Protein AF-A0A967ZJ78-F1 (afdb_monomer_lite)

pLDDT: mean 93.94, std 5.21, range [75.0, 98.75]

Secondary structure (DSSP, 8-state):
-HHHHHTT-S-SEEE-SSPBS-HHHHBBTTT--B--BHHHHHHHHHH--SEEEE---SSBS-SEEEETTEEEEESTTHHHHS-PPPP-

Foldseek 3Di:
DLVVLVVVAADQEAEDAFFAPDQQFQAQPVVRDGGHDVSVLVSCQVRVHQEYEYEPRQRGNDQWDDDPNYIYGHQHNCVVVVDGDDDD

Sequence (88 aa):
MRAKLAGLGPVDVLCTHVPPAVPQLSNDVIGGRAKESAAILDYVLDQQPAFHYFGDVHQPQATEWRVGPTHCRNVGYFRATRRPVRHG

Structure (mmCIF, N/CA/C/O backbone):
data_AF-A0A967ZJ78-F1
#
_entry.id   AF-A0A967ZJ78-F1
#
loop_
_atom_site.group_PDB
_atom_site.id
_atom_site.type_symbol
_atom_site.label_atom_id
_atom_site.label_alt_id
_atom_site.label_comp_id
_atom_site.label_asym_id
_atom_site.label_entity_id
_atom_site.label_seq_id
_atom_site.pdbx_PDB_ins_code
_atom_site.Cartn_x
_atom_site.Cartn_y
_atom_site.Cartn_z
_atom_site.occupancy
_atom_site.B_iso_or_equiv
_atom_site.auth_seq_id
_atom_site.auth_comp_id
_atom_site.auth_asym_id
_atom_site.auth_atom_id
_atom_site.pdbx_PDB_model_num
ATOM 1 N N . MET A 1 1 ? -11.168 3.878 -9.287 1.00 86.75 1 MET A N 1
ATOM 2 C CA . MET A 1 1 ? -10.479 3.641 -7.998 1.00 86.75 1 MET A CA 1
ATOM 3 C C . MET A 1 1 ? -11.126 4.434 -6.866 1.00 86.75 1 MET A C 1
ATOM 5 O O . MET A 1 1 ? -11.694 3.792 -5.998 1.00 86.75 1 MET A O 1
ATOM 9 N N . ARG A 1 2 ? -11.142 5.782 -6.907 1.00 90.69 2 ARG A N 1
ATOM 10 C CA . ARG A 1 2 ? -11.720 6.644 -5.845 1.00 90.69 2 ARG A CA 1
ATOM 11 C C . ARG A 1 2 ? -13.085 6.185 -5.316 1.00 90.69 2 ARG A C 1
ATOM 13 O O . ARG A 1 2 ? -13.201 5.941 -4.129 1.00 90.69 2 ARG A O 1
ATOM 20 N N . ALA A 1 3 ? -14.073 5.973 -6.190 1.00 91.50 3 ALA A N 1
ATOM 21 C CA . ALA A 1 3 ? -15.408 5.529 -5.767 1.00 91.50 3 ALA A CA 1
ATOM 22 C C . ALA A 1 3 ? -15.411 4.174 -5.029 1.00 91.50 3 ALA A C 1
ATOM 24 O O . ALA A 1 3 ? -16.171 3.991 -4.088 1.00 91.50 3 ALA A O 1
ATOM 25 N N . LYS A 1 4 ? -14.531 3.237 -5.419 1.00 93.19 4 LYS A N 1
ATOM 26 C CA . LYS A 1 4 ? -14.390 1.946 -4.727 1.00 93.19 4 LYS A CA 1
ATOM 27 C C . LYS A 1 4 ? -13.788 2.127 -3.332 1.00 93.19 4 LYS A C 1
ATOM 29 O O . LYS A 1 4 ? -14.284 1.522 -2.397 1.00 93.19 4 LYS A O 1
ATOM 34 N N . LEU A 1 5 ? -12.756 2.967 -3.207 1.00 95.44 5 LEU A N 1
ATOM 35 C CA . LEU A 1 5 ? -12.122 3.276 -1.920 1.00 95.44 5 LEU A CA 1
ATOM 36 C C . LEU A 1 5 ? -13.084 4.011 -0.980 1.00 95.44 5 LEU A C 1
ATOM 38 O O . LEU A 1 5 ? -13.171 3.662 0.188 1.00 95.44 5 LEU A O 1
ATOM 42 N N . ALA A 1 6 ? -13.859 4.966 -1.499 1.00 91.00 6 ALA A N 1
ATOM 43 C CA . ALA A 1 6 ? -14.869 5.677 -0.717 1.00 91.00 6 ALA A CA 1
ATOM 44 C C . ALA A 1 6 ? -15.922 4.725 -0.124 1.00 91.00 6 ALA A C 1
ATOM 46 O O . ALA A 1 6 ? -16.334 4.900 1.017 1.00 91.00 6 ALA A O 1
ATOM 47 N N . GLY A 1 7 ? -16.313 3.685 -0.869 1.00 94.81 7 GLY A N 1
ATOM 48 C CA . GLY A 1 7 ? -17.247 2.665 -0.387 1.00 94.81 7 GLY A CA 1
ATOM 49 C C . GLY A 1 7 ? -16.698 1.744 0.710 1.00 94.81 7 GLY A C 1
ATOM 50 O O . GLY A 1 7 ? -17.492 1.049 1.333 1.00 94.81 7 GLY A O 1
ATOM 51 N N . LEU A 1 8 ? -15.380 1.719 0.957 1.00 95.69 8 LEU A N 1
ATOM 52 C CA . LEU A 1 8 ? -14.790 0.921 2.041 1.00 95.69 8 LEU A CA 1
ATOM 53 C C . LEU A 1 8 ? -14.969 1.577 3.417 1.00 95.69 8 LEU A C 1
ATOM 55 O O . LEU A 1 8 ? -15.008 0.863 4.413 1.00 95.69 8 LEU A O 1
ATOM 59 N N . GLY A 1 9 ? -15.063 2.912 3.482 1.00 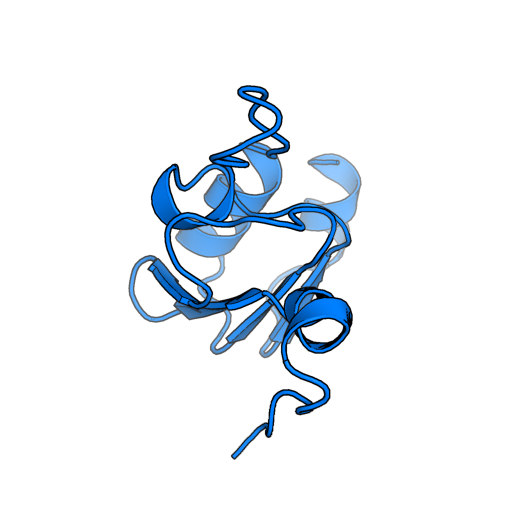93.62 9 GLY A N 1
ATOM 60 C CA . GLY A 1 9 ? -14.963 3.642 4.750 1.00 93.62 9 GLY A CA 1
ATOM 61 C C . GLY A 1 9 ? -13.604 3.426 5.441 1.00 93.62 9 GLY A C 1
ATOM 62 O O . GLY A 1 9 ? -12.655 3.013 4.773 1.00 93.62 9 GLY A O 1
ATOM 63 N N . PRO A 1 10 ? -13.480 3.715 6.748 1.00 96.75 10 PRO A N 1
ATOM 64 C CA . PRO A 1 10 ? -12.270 3.439 7.524 1.00 96.75 10 PRO A CA 1
ATOM 65 C C . PRO A 1 10 ? -12.021 1.932 7.686 1.00 96.75 10 PRO A C 1
ATOM 67 O O . PRO A 1 10 ? -12.956 1.169 7.926 1.00 96.75 10 PRO A O 1
ATOM 70 N N . VAL A 1 11 ? -10.758 1.507 7.606 1.00 98.31 11 VAL A N 1
ATOM 71 C CA . VAL A 1 11 ? -10.332 0.112 7.822 1.00 98.31 11 VAL A CA 1
ATOM 72 C C . VAL A 1 11 ? -9.035 0.065 8.626 1.00 98.31 11 VAL A C 1
ATOM 74 O O . VAL A 1 11 ? -8.232 0.992 8.556 1.00 98.31 11 VAL A O 1
ATOM 77 N N . ASP A 1 12 ? -8.773 -1.043 9.321 1.00 98.00 12 ASP A N 1
ATOM 78 C CA . ASP A 1 12 ? -7.489 -1.252 10.009 1.00 98.00 12 ASP A CA 1
ATOM 79 C C . ASP A 1 12 ? -6.355 -1.597 9.032 1.00 98.00 12 ASP A C 1
ATOM 81 O O . ASP A 1 12 ? -5.198 -1.205 9.219 1.00 98.00 12 ASP A O 1
ATOM 85 N N . VAL A 1 13 ? -6.690 -2.344 7.975 1.00 98.12 13 VAL A N 1
ATOM 86 C CA . VAL A 1 13 ? -5.750 -2.825 6.959 1.00 98.12 13 VAL A CA 1
ATOM 87 C C . VAL A 1 13 ? -6.326 -2.591 5.570 1.00 98.12 13 VAL A C 1
ATOM 89 O O . VAL A 1 13 ? -7.364 -3.144 5.209 1.00 98.12 13 VAL A O 1
ATOM 92 N N . LEU A 1 14 ? -5.615 -1.807 4.763 1.00 98.38 14 LEU A N 1
ATOM 93 C CA . LEU A 1 14 ? -5.907 -1.633 3.346 1.00 98.38 14 LEU A CA 1
ATOM 94 C C . LEU A 1 14 ? -5.064 -2.612 2.520 1.00 98.38 14 LEU A C 1
ATOM 96 O O . LEU A 1 14 ? -3.849 -2.677 2.682 1.00 98.38 14 LEU A O 1
ATOM 100 N N . CYS A 1 15 ? -5.684 -3.317 1.575 1.00 97.94 15 CYS A N 1
ATOM 101 C CA . CYS A 1 15 ? -4.986 -4.165 0.607 1.00 97.94 15 CYS A CA 1
ATOM 102 C C . CYS A 1 15 ? -5.315 -3.712 -0.817 1.00 97.94 15 CYS A C 1
ATOM 104 O O . CYS A 1 15 ? -6.481 -3.685 -1.212 1.00 97.94 15 CYS A O 1
ATOM 106 N N . THR A 1 16 ? -4.299 -3.383 -1.613 1.00 97.81 16 THR A N 1
ATOM 107 C CA . THR A 1 16 ? -4.466 -2.972 -3.016 1.00 97.81 16 THR A CA 1
ATOM 108 C C . THR A 1 16 ? -3.500 -3.721 -3.920 1.00 97.81 16 THR A C 1
ATOM 110 O O . THR A 1 16 ? -2.492 -4.250 -3.476 1.00 97.81 16 THR A O 1
ATOM 113 N N . HIS A 1 17 ? -3.791 -3.788 -5.219 1.00 95.94 17 HIS A N 1
ATOM 114 C CA . HIS A 1 17 ? -2.823 -4.361 -6.155 1.00 95.94 17 HIS A CA 1
ATOM 115 C C . HIS A 1 17 ? -1.649 -3.402 -6.406 1.00 95.94 17 HIS A C 1
ATOM 117 O O . HIS A 1 17 ? -0.497 -3.798 -6.274 1.00 95.94 17 HIS A O 1
ATOM 123 N N . VAL A 1 18 ? -1.951 -2.139 -6.717 1.00 96.06 18 VAL A N 1
ATOM 124 C CA . VAL A 1 18 ? -0.966 -1.082 -7.015 1.00 96.06 18 VAL A CA 1
ATOM 125 C C . VAL A 1 18 ? -0.559 -0.316 -5.741 1.00 96.06 18 VAL A C 1
ATOM 127 O O . VAL A 1 18 ? -1.364 -0.268 -4.802 1.00 96.06 18 VAL A O 1
ATOM 130 N N . PRO A 1 19 ? 0.639 0.295 -5.687 1.00 97.12 19 PRO A N 1
ATOM 131 C CA . PRO A 1 19 ? 1.110 1.076 -4.538 1.00 97.12 19 PRO A CA 1
ATOM 132 C C . PRO A 1 19 ? 0.392 2.430 -4.399 1.00 97.12 19 PRO A C 1
ATOM 134 O O . PRO A 1 19 ? -0.241 2.912 -5.353 1.00 97.12 19 PRO A O 1
ATOM 137 N N . PRO A 1 20 ? 0.520 3.088 -3.227 1.00 98.06 20 PRO A N 1
ATOM 138 C CA . PRO A 1 20 ? 0.184 4.503 -3.121 1.00 98.06 20 PRO A CA 1
ATOM 139 C C . PRO A 1 20 ? 1.164 5.321 -3.982 1.00 98.06 20 PRO A C 1
ATOM 141 O O . PRO A 1 20 ? 2.258 4.848 -4.293 1.00 98.06 20 PRO A O 1
ATOM 144 N N . ALA A 1 21 ? 0.794 6.547 -4.362 1.00 97.44 21 ALA A N 1
ATOM 145 C CA . ALA A 1 21 ? 1.666 7.480 -5.092 1.00 97.44 21 ALA A CA 1
ATOM 146 C C . ALA A 1 21 ? 2.809 8.034 -4.217 1.00 97.44 21 ALA A C 1
ATOM 148 O O . ALA A 1 21 ? 2.897 9.223 -3.933 1.00 97.44 21 ALA A O 1
ATOM 149 N N . VAL A 1 22 ? 3.670 7.132 -3.753 1.00 97.19 22 VAL A N 1
ATOM 150 C CA . VAL A 1 22 ? 4.849 7.387 -2.929 1.00 97.19 22 VAL A CA 1
ATOM 151 C C . VAL A 1 22 ? 6.054 6.920 -3.743 1.00 97.19 22 VAL A C 1
ATOM 153 O O . VAL A 1 22 ? 6.188 5.710 -3.926 1.00 97.19 22 VAL A O 1
ATOM 156 N N . PRO A 1 23 ? 6.935 7.817 -4.224 1.00 94.69 23 PRO A N 1
ATOM 157 C CA . PRO A 1 23 ? 8.002 7.469 -5.170 1.00 94.69 23 PRO A CA 1
ATOM 158 C C . PRO A 1 23 ? 8.898 6.310 -4.724 1.00 94.69 23 PRO A C 1
ATOM 160 O O . PRO A 1 23 ? 9.264 5.458 -5.531 1.00 94.69 23 PRO A O 1
ATOM 163 N N . GLN A 1 24 ? 9.183 6.230 -3.422 1.00 95.56 24 GLN A N 1
ATOM 164 C CA . GLN A 1 24 ? 9.975 5.159 -2.817 1.00 95.56 24 GLN A CA 1
ATOM 165 C C . GLN A 1 24 ? 9.328 3.778 -3.012 1.00 95.56 24 GLN A C 1
ATOM 167 O O . GLN A 1 24 ? 10.023 2.768 -3.092 1.00 95.56 24 GLN A O 1
ATOM 172 N N . LEU A 1 25 ? 7.998 3.733 -3.096 1.00 96.62 25 LEU A N 1
ATOM 173 C CA . LEU A 1 25 ? 7.209 2.515 -3.242 1.00 96.62 25 LEU A CA 1
ATOM 174 C C . LEU A 1 25 ? 6.755 2.265 -4.685 1.00 96.62 25 LEU A C 1
ATOM 176 O O . LEU A 1 25 ? 6.590 1.106 -5.060 1.00 96.62 25 LEU A O 1
ATOM 180 N N . SER A 1 26 ? 6.526 3.323 -5.474 1.00 95.62 26 SER A N 1
ATOM 181 C CA . SER A 1 26 ? 5.926 3.243 -6.812 1.00 95.62 26 SER A CA 1
ATOM 182 C C . SER A 1 26 ? 6.915 3.162 -7.968 1.00 95.62 26 SER A C 1
ATOM 184 O O . SER A 1 26 ? 6.538 2.707 -9.055 1.00 95.62 26 SER A O 1
ATOM 186 N N . ASN A 1 27 ? 8.162 3.589 -7.762 1.00 92.56 27 ASN A N 1
ATOM 187 C CA . ASN A 1 27 ? 9.167 3.592 -8.812 1.00 92.56 27 ASN A CA 1
ATOM 188 C C . ASN A 1 27 ? 9.829 2.215 -8.959 1.00 92.56 27 ASN A C 1
ATOM 190 O O . ASN A 1 27 ? 10.516 1.746 -8.047 1.00 92.56 27 ASN A O 1
ATOM 194 N N . ASP A 1 28 ? 9.654 1.594 -10.128 1.00 90.81 28 ASP A N 1
ATOM 195 C CA . ASP A 1 28 ? 10.426 0.421 -10.530 1.00 90.81 28 ASP A CA 1
ATOM 196 C C . ASP A 1 28 ? 11.783 0.877 -11.086 1.00 90.81 28 ASP A C 1
ATOM 198 O O . ASP A 1 28 ? 11.860 1.441 -12.180 1.00 90.81 28 ASP A O 1
ATOM 202 N N . VAL A 1 29 ? 12.861 0.644 -10.333 1.00 90.56 29 VAL A N 1
ATOM 203 C CA . VAL A 1 29 ? 14.200 1.183 -10.642 1.00 90.56 29 VAL A CA 1
ATOM 204 C C . VAL A 1 29 ? 14.840 0.583 -11.892 1.00 90.56 29 VAL A C 1
ATOM 206 O O . VAL A 1 29 ? 15.840 1.111 -12.369 1.00 90.56 29 VAL A O 1
ATOM 209 N N . ILE A 1 30 ? 14.281 -0.506 -12.425 1.00 89.56 30 ILE A N 1
ATOM 210 C CA . ILE A 1 30 ? 14.744 -1.131 -13.668 1.00 89.56 30 ILE A CA 1
ATOM 211 C C . ILE A 1 30 ? 13.804 -0.784 -14.824 1.00 89.56 30 ILE A C 1
ATOM 213 O O . ILE A 1 30 ? 14.261 -0.462 -15.917 1.00 89.56 30 ILE A O 1
ATOM 217 N N . GLY A 1 31 ? 12.490 -0.842 -14.593 1.00 82.88 31 GLY A N 1
ATOM 218 C CA . GLY A 1 31 ? 11.475 -0.559 -15.608 1.00 82.88 31 GLY A CA 1
ATOM 219 C C . GLY A 1 31 ? 11.268 0.929 -15.901 1.00 82.88 31 GLY A C 1
ATOM 220 O O . GLY A 1 31 ? 10.668 1.260 -16.922 1.00 82.88 31 GLY A O 1
ATOM 221 N N . GLY A 1 32 ? 11.713 1.825 -15.012 1.00 77.44 32 GLY A N 1
ATOM 222 C CA . GLY A 1 32 ? 11.656 3.284 -15.172 1.00 77.44 32 GLY A CA 1
ATOM 223 C C . GLY A 1 32 ? 10.245 3.888 -15.197 1.00 77.44 32 GLY A C 1
ATOM 224 O O . GLY A 1 32 ? 10.094 5.092 -15.392 1.00 77.44 32 GLY A O 1
ATOM 225 N N . ARG A 1 33 ? 9.198 3.073 -15.020 1.00 78.38 33 ARG A N 1
ATOM 226 C CA . ARG A 1 33 ? 7.796 3.499 -15.040 1.00 78.38 33 ARG A CA 1
ATOM 227 C C . ARG A 1 33 ? 7.209 3.419 -13.639 1.00 78.38 33 ARG A C 1
ATOM 229 O O . ARG A 1 33 ? 7.183 2.344 -13.043 1.00 78.38 33 ARG A O 1
ATOM 236 N N . ALA A 1 34 ? 6.649 4.530 -13.171 1.00 81.50 34 ALA A N 1
ATOM 237 C CA . ALA A 1 34 ? 5.838 4.536 -11.965 1.00 81.50 34 ALA A CA 1
ATOM 238 C C . ALA A 1 34 ? 4.531 3.766 -12.203 1.00 81.50 34 ALA A C 1
ATOM 240 O O . ALA A 1 34 ? 3.809 4.004 -13.180 1.00 81.50 34 ALA A O 1
ATOM 241 N N . LYS A 1 35 ? 4.223 2.840 -11.300 1.00 85.38 35 LYS A N 1
ATOM 242 C CA . LYS A 1 35 ? 2.901 2.222 -11.200 1.00 85.38 35 LYS A CA 1
ATOM 243 C C . LYS A 1 35 ? 2.313 2.724 -9.902 1.00 85.38 35 LYS A C 1
ATOM 245 O O . LYS A 1 35 ? 2.804 2.334 -8.861 1.00 85.38 35 LYS A O 1
ATOM 250 N N . GLU A 1 36 ? 1.337 3.621 -9.938 1.00 94.81 36 GLU A N 1
ATOM 251 C CA . GLU A 1 36 ? 0.850 4.279 -8.722 1.00 94.81 36 GLU A CA 1
ATOM 252 C C . GLU A 1 36 ? -0.611 4.689 -8.795 1.00 94.81 36 GLU A C 1
ATOM 254 O O . GLU A 1 36 ? -1.217 4.769 -9.865 1.00 94.81 36 GLU A O 1
ATOM 259 N N . SER A 1 37 ? -1.181 4.977 -7.625 1.00 97.31 37 SER A N 1
ATOM 260 C CA . SER A 1 37 ? -2.500 5.581 -7.524 1.00 97.31 37 SER A CA 1
ATOM 261 C C . SER A 1 37 ? -2.523 6.714 -6.506 1.00 97.31 37 SER A C 1
ATOM 263 O O . SER A 1 37 ? -2.457 6.480 -5.299 1.00 97.31 37 SER A O 1
ATOM 265 N N . ALA A 1 38 ? -2.731 7.938 -6.995 1.00 97.75 38 ALA A N 1
ATOM 266 C CA . ALA A 1 38 ? -3.008 9.096 -6.144 1.00 97.75 38 ALA A CA 1
ATOM 267 C C . ALA A 1 38 ? -4.253 8.868 -5.271 1.00 97.75 38 ALA A C 1
ATOM 269 O O . ALA A 1 38 ? -4.257 9.192 -4.097 1.00 97.75 38 ALA A O 1
ATOM 270 N N . ALA A 1 39 ? -5.278 8.193 -5.805 1.00 98.12 39 ALA A N 1
ATOM 271 C CA . ALA A 1 39 ? -6.487 7.868 -5.050 1.00 98.12 39 ALA A CA 1
ATOM 272 C C . ALA A 1 39 ? -6.223 6.986 -3.817 1.00 98.12 39 ALA A C 1
ATOM 274 O O . ALA A 1 39 ? -6.943 7.104 -2.832 1.00 98.12 39 ALA A O 1
ATOM 275 N N . ILE A 1 40 ? -5.231 6.090 -3.885 1.00 98.44 40 ILE A N 1
ATOM 276 C CA . ILE A 1 40 ? -4.838 5.259 -2.741 1.00 98.44 40 ILE A CA 1
ATOM 277 C C . ILE A 1 40 ? -4.046 6.090 -1.734 1.00 98.44 40 ILE A C 1
ATOM 279 O O . ILE A 1 40 ? -4.294 5.958 -0.542 1.00 98.44 40 ILE A O 1
ATOM 283 N N . LEU A 1 41 ? -3.138 6.958 -2.198 1.00 98.62 41 LEU A N 1
ATOM 284 C CA . LEU A 1 41 ? -2.425 7.874 -1.307 1.00 98.62 41 LEU A CA 1
ATOM 285 C C . LEU A 1 41 ? -3.403 8.778 -0.544 1.00 98.62 41 LEU A C 1
ATOM 287 O O . LEU A 1 41 ? -3.304 8.863 0.673 1.00 98.62 41 LEU A O 1
ATOM 291 N N . ASP A 1 42 ? -4.373 9.373 -1.240 1.00 98.31 42 ASP A N 1
ATOM 292 C CA . ASP A 1 42 ? -5.39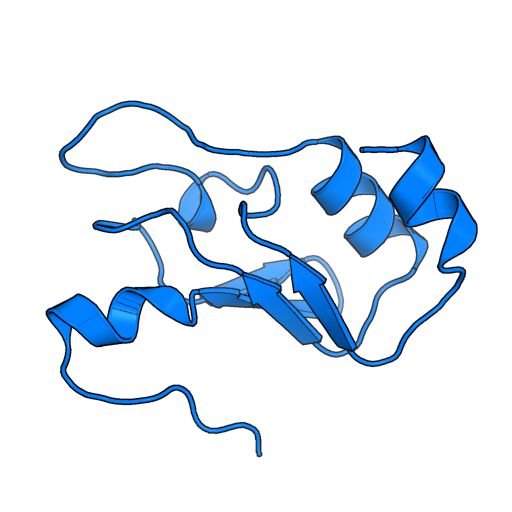1 10.228 -0.623 1.00 98.31 42 ASP A CA 1
ATOM 293 C C . ASP A 1 42 ? -6.194 9.457 0.434 1.00 98.31 42 ASP A C 1
ATOM 295 O O . ASP A 1 42 ? -6.318 9.906 1.565 1.00 98.31 42 ASP A O 1
ATOM 299 N N . TYR A 1 43 ? -6.659 8.242 0.115 1.00 98.50 43 TYR A N 1
ATOM 300 C CA . TYR A 1 43 ? -7.363 7.403 1.091 1.00 98.50 43 TYR A CA 1
ATOM 301 C C . TYR A 1 43 ? -6.495 7.079 2.318 1.00 98.50 43 TYR A C 1
ATOM 303 O O . TYR A 1 43 ? -6.994 7.105 3.438 1.00 98.50 43 TYR A O 1
ATOM 311 N N . VAL A 1 44 ? -5.207 6.771 2.128 1.00 98.50 44 VAL A N 1
ATOM 312 C CA . VAL A 1 44 ? -4.283 6.480 3.237 1.00 98.50 44 VAL A CA 1
ATOM 313 C C . VAL A 1 44 ? -4.056 7.718 4.107 1.00 98.50 44 VAL A C 1
ATOM 315 O O . VAL A 1 44 ? -4.041 7.595 5.327 1.00 98.50 44 VAL A O 1
ATOM 318 N N . LEU A 1 45 ? -3.920 8.901 3.504 1.00 98.38 45 LEU A N 1
ATOM 319 C CA . LEU A 1 45 ? -3.782 10.163 4.235 1.00 98.38 45 LEU A CA 1
ATOM 320 C C . LEU A 1 45 ? -5.053 10.520 5.017 1.00 98.38 45 LEU A C 1
ATOM 322 O O . LEU A 1 45 ? -4.950 10.974 6.155 1.00 98.38 45 LEU A O 1
ATOM 326 N N . ASP A 1 46 ? -6.228 10.276 4.437 1.00 97.56 46 ASP A N 1
ATOM 327 C CA . ASP A 1 46 ? -7.513 10.626 5.045 1.00 97.56 46 ASP A CA 1
ATOM 328 C C . ASP A 1 46 ? -7.933 9.629 6.136 1.00 97.56 46 ASP A C 1
ATOM 330 O O . ASP A 1 46 ? -8.324 10.023 7.234 1.00 97.56 46 ASP A O 1
ATOM 334 N N . GLN A 1 47 ? -7.879 8.328 5.833 1.00 98.19 47 GLN A N 1
ATOM 335 C CA . GLN A 1 47 ? -8.421 7.264 6.689 1.00 98.19 47 GLN A CA 1
ATOM 336 C C . GLN A 1 47 ? -7.376 6.634 7.613 1.00 98.19 47 GLN A C 1
ATOM 338 O O . GLN A 1 47 ? -7.751 5.989 8.586 1.00 98.19 47 GLN A O 1
ATOM 343 N N . GLN A 1 48 ? -6.084 6.819 7.323 1.00 98.31 48 GLN A N 1
ATOM 344 C CA . GLN A 1 48 ? -4.962 6.418 8.180 1.00 98.31 48 GLN A CA 1
ATOM 345 C C . GLN A 1 48 ? -5.054 4.974 8.723 1.00 98.31 48 GLN A C 1
ATOM 347 O O . GLN A 1 48 ? -4.926 4.771 9.934 1.00 98.31 48 GLN A O 1
ATOM 352 N N . PRO A 1 49 ? -5.242 3.947 7.862 1.00 98.44 49 PRO A N 1
ATOM 353 C CA . PRO A 1 49 ? -5.221 2.554 8.313 1.00 98.44 49 PRO A CA 1
ATOM 354 C C . PRO A 1 49 ? -3.882 2.233 8.991 1.00 98.44 49 PRO A C 1
ATOM 356 O O . PRO A 1 49 ? -2.851 2.806 8.636 1.00 98.44 49 PRO A O 1
ATOM 359 N N . ALA A 1 50 ? -3.839 1.287 9.928 1.00 98.38 50 ALA A N 1
ATOM 360 C CA . ALA A 1 50 ? -2.576 0.903 10.566 1.00 98.38 50 ALA A CA 1
ATOM 361 C C . ALA A 1 50 ? -1.581 0.326 9.540 1.00 98.38 50 ALA A C 1
ATOM 363 O O . ALA A 1 50 ? -0.388 0.648 9.565 1.00 98.38 50 ALA A O 1
ATOM 364 N N . PHE A 1 51 ? -2.086 -0.470 8.589 1.00 98.56 51 PHE A N 1
ATOM 365 C CA . PHE A 1 51 ? -1.285 -1.088 7.532 1.00 98.56 51 PHE A CA 1
ATOM 366 C C . PHE A 1 51 ? -1.888 -0.892 6.143 1.00 98.56 51 PHE A C 1
ATOM 368 O O . PHE A 1 51 ? -3.101 -0.963 5.946 1.00 98.56 51 PHE A O 1
ATOM 375 N N . HIS A 1 52 ? -1.012 -0.735 5.153 1.00 98.44 52 HIS A N 1
ATOM 376 C CA . HIS A 1 52 ? -1.356 -0.790 3.737 1.00 98.44 52 HIS A CA 1
ATOM 377 C C . HIS A 1 52 ? -0.460 -1.801 3.017 1.00 98.44 52 HIS A C 1
ATOM 379 O O . HIS A 1 52 ? 0.746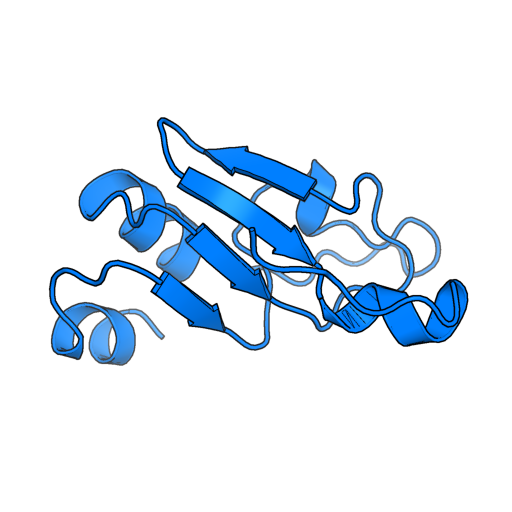 -1.602 2.889 1.00 98.44 52 HIS A O 1
ATOM 385 N N . TYR A 1 53 ? -1.045 -2.888 2.520 1.00 98.19 53 TYR A N 1
ATOM 386 C CA . TYR A 1 53 ? -0.344 -3.893 1.726 1.00 98.19 53 TYR A CA 1
ATOM 387 C C . TYR A 1 53 ? -0.615 -3.719 0.238 1.00 98.19 53 TYR A C 1
ATOM 389 O O . TYR A 1 53 ? -1.762 -3.570 -0.187 1.00 98.19 53 TYR A O 1
ATOM 397 N N . PHE A 1 54 ? 0.450 -3.775 -0.559 1.00 97.56 54 PHE A N 1
ATOM 398 C CA . PHE A 1 54 ? 0.363 -3.639 -2.011 1.00 97.56 54 PHE A CA 1
ATOM 399 C C . PHE A 1 54 ? 1.385 -4.504 -2.759 1.00 97.56 54 PHE A C 1
ATOM 401 O O . PHE A 1 54 ? 2.248 -5.134 -2.147 1.00 97.56 54 PHE A O 1
ATOM 408 N N . GLY A 1 55 ? 1.293 -4.545 -4.090 1.00 94.00 55 GLY A N 1
ATOM 409 C CA . GLY A 1 55 ? 2.231 -5.251 -4.963 1.00 94.00 55 GLY A CA 1
ATOM 410 C C . GLY A 1 55 ? 2.531 -4.493 -6.260 1.00 94.00 55 GLY A C 1
ATOM 411 O O . GLY A 1 55 ? 2.713 -3.278 -6.249 1.00 94.00 55 GLY A O 1
ATOM 412 N N . ASP A 1 56 ? 2.610 -5.231 -7.373 1.00 93.38 56 ASP A N 1
ATOM 413 C CA . ASP A 1 56 ? 2.802 -4.753 -8.761 1.00 93.38 56 ASP A CA 1
ATOM 414 C C . ASP A 1 56 ? 4.174 -4.114 -9.090 1.00 93.38 56 ASP A C 1
ATOM 416 O O . ASP A 1 56 ? 4.634 -4.169 -10.236 1.00 93.38 56 ASP A O 1
ATOM 420 N N . VAL A 1 57 ? 4.891 -3.578 -8.099 1.00 93.00 57 VAL A N 1
ATOM 421 C CA . VAL A 1 57 ? 6.268 -3.080 -8.260 1.00 93.00 57 VAL A CA 1
ATOM 422 C C . VAL A 1 57 ? 7.264 -4.194 -7.948 1.00 93.00 57 VAL A C 1
ATOM 424 O O . VAL A 1 57 ? 7.304 -4.706 -6.826 1.00 93.00 57 VAL A O 1
ATOM 427 N N . HIS A 1 58 ? 8.062 -4.589 -8.943 1.00 91.94 58 HIS A N 1
ATOM 428 C CA . HIS A 1 58 ? 8.955 -5.748 -8.842 1.00 91.94 58 HIS A CA 1
ATOM 429 C C . HIS A 1 58 ? 10.386 -5.382 -8.451 1.00 91.94 58 HIS A C 1
ATOM 431 O O . HIS A 1 58 ? 11.070 -6.222 -7.872 1.00 91.94 58 HIS A O 1
ATOM 437 N N . GLN A 1 59 ? 10.824 -4.157 -8.749 1.00 91.25 59 GLN A N 1
ATOM 438 C CA . GLN A 1 59 ? 12.133 -3.630 -8.356 1.00 91.25 59 GLN A CA 1
ATOM 439 C C . GLN A 1 59 ? 11.957 -2.269 -7.660 1.00 91.25 59 GLN A C 1
ATOM 441 O O . GLN A 1 59 ? 12.269 -1.235 -8.248 1.00 91.25 59 GLN A O 1
ATOM 446 N N . PRO A 1 60 ? 11.375 -2.227 -6.448 1.00 90.62 60 PRO A N 1
ATOM 447 C CA . PRO A 1 60 ? 11.083 -0.963 -5.782 1.00 90.62 60 PRO A CA 1
ATOM 448 C C . PRO A 1 60 ? 12.357 -0.294 -5.242 1.00 90.62 60 PRO A C 1
ATOM 450 O O . PRO A 1 60 ? 13.323 -0.975 -4.897 1.00 90.62 60 PRO A O 1
ATOM 453 N N . GLN A 1 61 ? 12.332 1.033 -5.079 1.00 92.94 61 GLN A N 1
ATOM 454 C CA . GLN A 1 61 ? 13.380 1.760 -4.343 1.00 92.94 61 GLN A CA 1
ATOM 455 C C . GLN A 1 61 ? 13.394 1.395 -2.850 1.00 92.94 61 GLN A C 1
ATOM 457 O O . GLN A 1 61 ? 14.457 1.276 -2.245 1.00 92.94 61 GLN A O 1
ATOM 462 N N . ALA A 1 62 ? 12.213 1.197 -2.262 1.00 95.06 62 ALA A N 1
ATOM 463 C CA . ALA A 1 62 ? 12.014 0.723 -0.902 1.00 95.06 62 ALA A CA 1
ATOM 464 C C . ALA A 1 62 ? 10.866 -0.293 -0.858 1.00 95.06 62 ALA A C 1
ATOM 466 O O . ALA A 1 62 ? 9.846 -0.150 -1.529 1.00 95.06 62 ALA A O 1
ATOM 467 N N . THR A 1 63 ? 11.011 -1.332 -0.039 1.00 94.44 63 THR A N 1
ATOM 468 C CA . THR A 1 63 ? 9.960 -2.353 0.125 1.00 94.44 63 THR A CA 1
ATOM 469 C C . THR A 1 63 ? 8.888 -1.941 1.130 1.00 94.44 63 THR A C 1
ATOM 471 O O . THR A 1 63 ? 7.801 -2.515 1.135 1.00 94.44 63 THR A O 1
ATOM 474 N N . GLU A 1 64 ? 9.160 -0.926 1.945 1.00 96.62 64 GLU A N 1
ATOM 475 C CA . GLU A 1 64 ? 8.224 -0.359 2.904 1.00 96.62 64 GLU A CA 1
ATOM 476 C C . GLU A 1 64 ? 8.488 1.129 3.136 1.00 96.62 64 GLU A C 1
ATOM 478 O O . GLU A 1 64 ? 9.603 1.615 2.942 1.00 96.62 64 GLU A O 1
ATOM 483 N N . TRP A 1 65 ? 7.436 1.854 3.512 1.00 98.31 65 TRP A N 1
ATOM 484 C CA . TRP A 1 65 ? 7.478 3.282 3.816 1.00 98.31 65 TRP A CA 1
ATOM 485 C C . TRP A 1 65 ? 6.334 3.655 4.758 1.00 98.31 65 TRP A C 1
ATOM 487 O O . TRP A 1 65 ? 5.314 2.965 4.806 1.00 98.31 65 TRP A O 1
ATOM 497 N N . ARG A 1 66 ? 6.471 4.767 5.483 1.00 98.25 66 ARG A N 1
ATOM 498 C CA . ARG A 1 66 ? 5.384 5.305 6.311 1.00 98.25 66 ARG A CA 1
ATOM 499 C C . ARG A 1 66 ? 4.727 6.502 5.641 1.00 98.25 66 ARG A C 1
ATOM 501 O O . ARG A 1 66 ? 5.414 7.409 5.178 1.00 98.25 66 ARG A O 1
ATOM 508 N N . VAL A 1 67 ? 3.400 6.508 5.630 1.00 98.50 67 VAL A N 1
ATOM 509 C CA . VAL A 1 67 ? 2.575 7.647 5.215 1.00 98.50 67 VAL A CA 1
ATOM 510 C C . VAL A 1 67 ? 1.746 8.049 6.426 1.00 98.50 67 VAL A C 1
ATOM 512 O O . VAL A 1 67 ? 0.821 7.340 6.811 1.00 98.50 67 VAL A O 1
ATOM 515 N N . GLY A 1 68 ? 2.140 9.135 7.094 1.00 97.31 68 GLY A N 1
ATOM 516 C CA . GLY A 1 68 ? 1.606 9.452 8.419 1.00 97.31 68 GLY A CA 1
ATOM 517 C C . GLY A 1 68 ? 1.812 8.274 9.393 1.00 97.31 68 GLY A C 1
ATOM 518 O O . GLY A 1 68 ? 2.937 7.767 9.504 1.00 97.31 68 GLY A O 1
ATOM 519 N N . PRO A 1 69 ? 0.764 7.805 10.096 1.00 97.62 69 PRO A N 1
ATOM 520 C CA . PRO A 1 69 ? 0.875 6.651 10.981 1.00 97.62 69 PRO A CA 1
ATOM 521 C C . PRO A 1 69 ? 0.917 5.314 10.227 1.00 97.62 69 PRO A C 1
ATOM 523 O O . PRO A 1 69 ? 1.453 4.356 10.787 1.00 97.62 69 PRO A O 1
ATOM 526 N N . THR A 1 70 ? 0.418 5.253 8.986 1.00 98.75 70 THR A N 1
ATOM 527 C CA . THR A 1 70 ? 0.237 4.025 8.201 1.00 98.75 70 THR A CA 1
ATOM 528 C C . THR A 1 70 ? 1.559 3.417 7.750 1.00 98.75 70 THR A C 1
ATOM 530 O O . THR A 1 70 ? 2.425 4.101 7.199 1.00 98.75 70 THR A O 1
ATOM 533 N N . HIS A 1 71 ? 1.696 2.102 7.930 1.00 98.38 71 HIS A N 1
ATOM 534 C CA . HIS A 1 71 ? 2.817 1.313 7.417 1.00 98.38 71 HIS A CA 1
ATOM 535 C C . HIS A 1 71 ? 2.464 0.719 6.052 1.00 98.38 71 HIS A C 1
ATOM 537 O O . HIS A 1 71 ? 1.709 -0.252 5.966 1.00 98.38 71 HIS A O 1
ATOM 543 N N . CYS A 1 72 ? 3.028 1.277 4.985 1.00 98.31 72 CYS A N 1
ATOM 544 C CA . CYS A 1 72 ? 2.840 0.798 3.619 1.00 98.31 72 CYS A CA 1
ATOM 545 C C . CYS A 1 72 ? 3.930 -0.222 3.267 1.00 98.31 72 CYS A C 1
ATOM 547 O O . CYS A 1 72 ? 5.114 0.103 3.347 1.00 98.31 72 CYS A O 1
ATOM 549 N N . ARG A 1 73 ? 3.567 -1.447 2.863 1.00 97.62 73 ARG A N 1
ATOM 550 C CA . ARG A 1 73 ? 4.521 -2.544 2.602 1.00 97.62 73 ARG A CA 1
ATOM 551 C C . ARG A 1 73 ? 4.219 -3.270 1.289 1.00 97.62 73 ARG A C 1
ATOM 553 O O . ARG A 1 73 ? 3.104 -3.749 1.070 1.00 97.62 73 ARG A O 1
ATOM 560 N N . ASN A 1 74 ? 5.237 -3.400 0.439 1.00 96.38 74 ASN A N 1
ATOM 561 C CA . ASN A 1 74 ? 5.183 -4.176 -0.794 1.00 96.38 74 ASN A CA 1
ATOM 562 C C . ASN A 1 74 ? 5.281 -5.671 -0.464 1.00 96.38 74 ASN A C 1
ATOM 564 O O . ASN A 1 74 ? 6.368 -6.209 -0.242 1.00 96.38 74 ASN A O 1
ATOM 568 N N . VAL A 1 75 ? 4.143 -6.360 -0.463 1.00 95.81 75 VAL A N 1
ATOM 569 C CA . VAL A 1 75 ? 4.083 -7.807 -0.217 1.00 95.81 75 VAL A CA 1
ATOM 570 C C . VAL A 1 75 ? 4.421 -8.627 -1.459 1.00 95.81 75 VAL A C 1
ATOM 572 O O . VAL A 1 75 ? 4.701 -9.812 -1.327 1.00 95.81 75 VAL A O 1
ATOM 575 N N . GLY A 1 76 ? 4.444 -8.018 -2.651 1.00 90.88 76 GLY A N 1
ATOM 576 C CA . GLY A 1 76 ? 4.777 -8.671 -3.922 1.00 90.88 76 GLY A CA 1
ATOM 577 C C . GLY A 1 76 ? 6.275 -8.923 -4.132 1.00 90.88 76 GLY A C 1
ATOM 578 O O . GLY A 1 76 ? 6.650 -9.813 -4.900 1.00 90.88 76 GLY A O 1
ATOM 579 N N . TYR A 1 77 ? 7.147 -8.213 -3.409 1.00 89.00 77 TYR A N 1
ATOM 580 C CA . TYR A 1 77 ? 8.603 -8.348 -3.549 1.00 89.00 77 TYR A CA 1
ATOM 581 C C . TYR A 1 77 ? 9.153 -9.713 -3.081 1.00 89.00 77 TYR A C 1
ATOM 583 O O . TYR A 1 77 ? 10.284 -10.079 -3.411 1.00 89.00 77 TYR A O 1
ATOM 591 N N . PHE A 1 78 ? 8.345 -10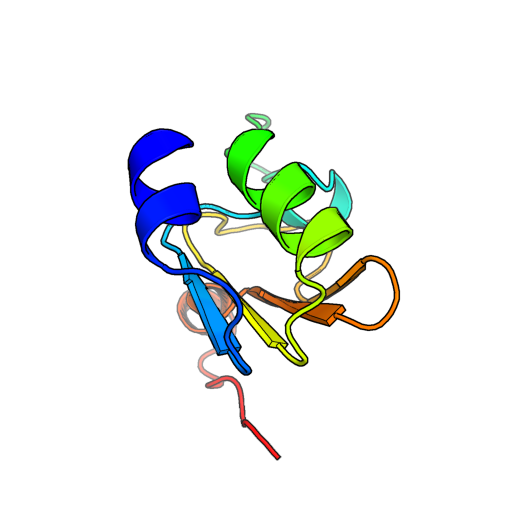.532 -2.393 1.00 86.75 78 PHE A N 1
ATOM 592 C CA . PHE A 1 78 ? 8.714 -11.906 -2.021 1.00 86.75 78 PHE A CA 1
ATOM 593 C C . PHE A 1 78 ? 9.152 -12.761 -3.221 1.00 86.75 78 PHE A C 1
ATOM 595 O O . PHE A 1 78 ? 9.942 -13.687 -3.053 1.00 86.75 78 PHE A O 1
ATOM 602 N N . ARG A 1 79 ? 8.687 -12.450 -4.441 1.00 84.75 79 ARG A N 1
ATOM 603 C CA . ARG A 1 79 ? 9.124 -13.127 -5.671 1.00 84.75 79 ARG A CA 1
ATOM 604 C C . ARG A 1 79 ? 10.639 -13.017 -5.885 1.00 84.75 79 ARG A C 1
ATOM 606 O O . ARG A 1 79 ? 11.242 -13.953 -6.399 1.00 84.75 79 ARG A O 1
ATOM 613 N N . ALA A 1 80 ? 11.244 -11.898 -5.485 1.00 87.75 80 ALA A N 1
ATOM 614 C CA . ALA A 1 80 ? 12.686 -11.679 -5.569 1.00 87.75 80 ALA A CA 1
ATOM 615 C C . ALA A 1 80 ? 13.429 -12.260 -4.355 1.00 87.75 80 ALA A C 1
ATOM 617 O O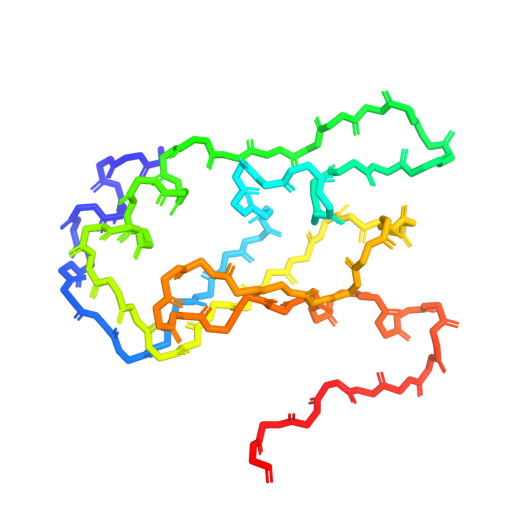 . ALA A 1 80 ? 14.490 -12.862 -4.502 1.00 87.75 80 ALA A O 1
ATOM 618 N N . THR A 1 81 ? 12.870 -12.115 -3.150 1.00 88.75 81 THR A N 1
ATOM 619 C CA . THR A 1 81 ? 13.569 -12.472 -1.900 1.00 88.75 81 THR A CA 1
ATOM 620 C C . THR A 1 81 ? 13.339 -13.911 -1.439 1.00 88.75 81 THR A C 1
ATOM 622 O O . THR A 1 81 ? 14.084 -14.404 -0.594 1.00 88.75 81 THR A O 1
ATOM 625 N N . ARG A 1 82 ? 12.295 -14.577 -1.950 1.00 91.81 82 ARG A N 1
ATOM 626 C CA . ARG A 1 82 ? 11.734 -15.842 -1.440 1.00 91.81 82 ARG A CA 1
ATOM 627 C C . ARG A 1 82 ? 11.361 -15.795 0.048 1.00 91.81 82 ARG A C 1
ATOM 629 O O . ARG A 1 82 ? 11.322 -16.826 0.715 1.00 91.81 82 ARG A O 1
ATOM 636 N N . ARG A 1 83 ? 11.084 -14.599 0.578 1.00 90.44 83 ARG A N 1
ATOM 637 C CA . ARG A 1 83 ? 10.702 -14.375 1.978 1.00 90.44 83 ARG A CA 1
ATOM 638 C C . ARG A 1 83 ? 9.334 -13.695 2.033 1.00 90.44 83 ARG A C 1
ATOM 640 O O . ARG A 1 83 ? 9.206 -12.602 1.481 1.00 90.44 83 ARG A O 1
ATOM 647 N N . PRO A 1 84 ? 8.324 -14.305 2.676 1.00 89.56 84 PRO A N 1
ATOM 648 C CA . PRO A 1 84 ? 7.028 -13.666 2.840 1.00 89.56 84 PRO A CA 1
ATOM 649 C C . PRO A 1 84 ? 7.130 -12.485 3.807 1.00 89.56 84 PRO A C 1
ATOM 651 O O . PRO A 1 84 ? 7.948 -12.481 4.732 1.00 89.56 84 PRO A O 1
ATOM 654 N N . VAL A 1 85 ? 6.250 -11.505 3.619 1.00 90.94 85 VAL A N 1
ATOM 655 C CA . VAL A 1 85 ? 6.026 -10.460 4.616 1.00 90.94 85 VAL A CA 1
ATOM 656 C C . VAL A 1 85 ? 5.332 -11.082 5.827 1.00 90.94 85 VAL A C 1
ATOM 658 O O . VAL A 1 85 ? 4.292 -11.723 5.690 1.00 90.94 85 VAL A O 1
ATOM 661 N N . ARG A 1 86 ? 5.914 -10.897 7.016 1.00 90.75 86 ARG A N 1
ATOM 662 C CA . ARG A 1 86 ? 5.275 -11.236 8.293 1.00 90.75 86 ARG A CA 1
ATOM 663 C C . ARG A 1 86 ? 4.485 -10.027 8.797 1.00 90.75 86 ARG A C 1
ATOM 665 O O . ARG A 1 86 ? 4.989 -8.901 8.749 1.00 90.75 86 ARG A O 1
ATOM 672 N N . HIS A 1 87 ? 3.242 -10.272 9.199 1.00 88.38 87 HIS A N 1
ATOM 673 C CA . HIS A 1 87 ? 2.400 -9.329 9.929 1.00 88.38 87 HIS A CA 1
ATOM 674 C C . HIS A 1 87 ? 2.500 -9.668 11.422 1.00 88.38 87 HIS A C 1
ATOM 676 O O . HIS A 1 87 ? 2.302 -10.833 11.773 1.00 88.38 87 HIS A O 1
ATOM 682 N N . GLY A 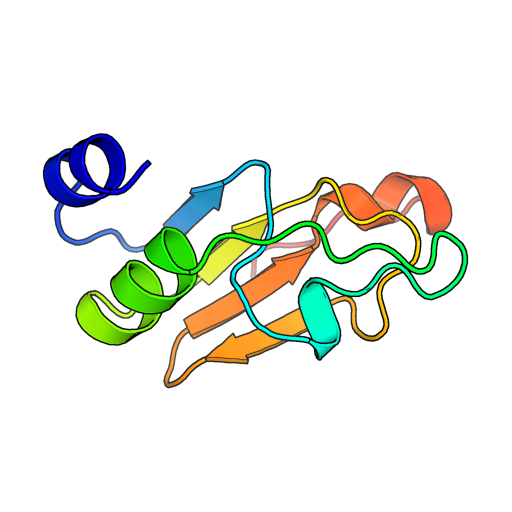1 88 ? 2.818 -8.672 12.258 1.00 75.00 88 GLY A N 1
ATOM 683 C CA . GLY A 1 88 ? 3.266 -8.872 13.646 1.00 75.00 88 GLY A CA 1
ATOM 684 C C . GLY A 1 88 ? 4.742 -9.241 13.745 1.00 75.00 88 GLY A C 1
ATOM 685 O O . GLY A 1 88 ? 5.134 -9.698 14.836 1.00 75.00 88 GLY A O 1
#

Radius of gyration: 12.34 Å; chains: 1; bounding box: 32×26×29 Å

=== Feature glossary ===
Legend for the data blocks above and below:

— What the protein is —

The amino-acid sequence is the protein's primary structure: the linear order of residues from the N-terminus to the C-terminus, written in one-letter code. Everything else here — the 3D coordinates, the secondary structure, the domain annotations — is ultimately a consequence of this string.

Database cross-references. InterPro integrates a dozen domain/family signature databases into unified entries with residue-range hits. GO terms attach function/process/location labels with evidence codes. CATH codes position the fold in a four-level structural taxonomy. Organism is the NCBI-taxonomy species name.

— Where its atoms are —

The mmCIF block holds the 3D Cartesian coordinates of each backbone atom (N, Cα, C, O) in ångströms. mmCIF is the PDB's canonical archive format — a tagged-loop text representation of the atomic model.

The six renders are orthographic views along the three Cartesian axes in both directions. Representation (cartoon, sticks, or surface) and color scheme (sequence-rainbow or by-chain) vary across proteins so the training set covers all the common visualization conventions.

— Local backbone conformation —

Secondary structure is the local, repeating backbone conformation. DSSP classifies it into eight states by reading the hydrogen-bond network: three helix types (H, G, I), two β types (E, B), two non-regular types (T, S), and unstructured coil (-).

SS3 is a coarse helix/strand/coil call (letters a/b/c) made by the P-SEA algorithm from inter-Cα distances and dihedrals. It is less detailed than DSSP but needs only Cα positions.

Backbone dihedral angles. Every residue except chain termini has a φ (preceding-C → N → Cα → C) and a ψ (N → Cα → C → next-N). They are reported in degrees following the IUPAC sign convention. Secondary structure is essentially a statement about which (φ, ψ) basin each residue occupies.

— Global shape and packing —

The geometric summary reports three shape descriptors. Rg (radius of gyration) measures how spread out the Cα atoms are about their centre of mass; compact globular proteins have small Rg, elongated or unfolded ones large. Cα contacts (<8 Å, |i−j|>4) count long-range residue pairs in spatial proximity — high for tightly packed folds, near zero for rods or random coil. The bounding-box extents give the protein's footprint along x, y, z in Å.

Solvent accessibility: the surface area of each residue that a 1.4 Å water probe can touch, in Å². When only backbone atoms are present the absolute values are lower than full-atom SASA (side chains contribute most of the area) and are flagged as backbone-only.

Plot images: a contact map (which residues are close in 3D, as an N×N binary image), a Ramachandran scatter (backbone torsion angles, revealing secondary-structure composition at a glance), and — for AlphaFold structures — a PAE heatmap (pairwise prediction confidence).

— Structural neighborhood —

Foldseek's 3Di representation compresses backbone geometry into a per-residue letter drawn from a learned twenty-state alphabet. It captures the tertiary interaction pattern around each residue — which residues are packed against it in space, regardless of where they are in sequence.

Structural nearest neighbors (via Foldseek easy-search vs the PDB). Reported per hit: target PDB id, E-value, and alignment TM-score. A TM-score above ~0.5 is the conventional threshold for 'same fold'.

— Confidence and disorder —

pLDDT (predicted Local Distance Difference Test) is AlphaFold's per-residue confidence score, ranging from 0 to 100. Values above 90 indicate high confidence (typically well-packed cores); 70–90 is confident; 50–70 low confidence; below 50 usually means the region is disordered or the prediction is unreliable there. AlphaFold stores pLDDT in the mmCIF B-factor column.

For experimental (PDB) structures, the B-factor (temperature factor) quantifies the positional spread of each atom in the crystal — a combination of thermal vibration and static disorder — in units of Å². High B-factors mark flexible loops or poorly resolved regions; low B-factors mark the rigid, well-ordered core.

Predicted Aligned Error (PAE) is an AlphaFold confidence matrix: entry (i, j) is the expected error in the position of residue j, in ångströms, when the prediction is superimposed on the true structure at residue i. Low PAE within a block of residues means that block is internally rigid and well-predicted; high PAE between two blocks means their relative placement is uncertain even if each block individually is confident.